Protein AF-A0A0F9JYA3-F1 (afdb_monomer)

Mean predicted aligned error: 16.41 Å

Radius of gyration: 24.9 Å; Cα contacts (8 Å, |Δi|>4): 54; chains: 1; bounding box: 70×39×46 Å

Nearest PDB structures (foldseek):
  1wgf-assembly1_A  TM=5.862E-01  e=3.627E-01  Mus musculus

Solvent-accessible surface area (backbone atoms only — not comparable to full-atom values): 6509 Å² total; per-residue (Å²): 134,85,58,67,65,61,57,50,51,54,52,50,55,48,49,56,63,75,59,60,69,82,72,75,81,75,68,86,71,80,72,68,93,75,75,83,70,73,77,74,74,56,46,20,67,58,35,45,52,50,47,52,48,55,49,45,42,54,50,18,60,75,70,76,44,83,54,80,52,71,71,59,58,60,70,66,46,65,74,76,75,49,54,69,70,56,50,49,53,30,36,53,39,1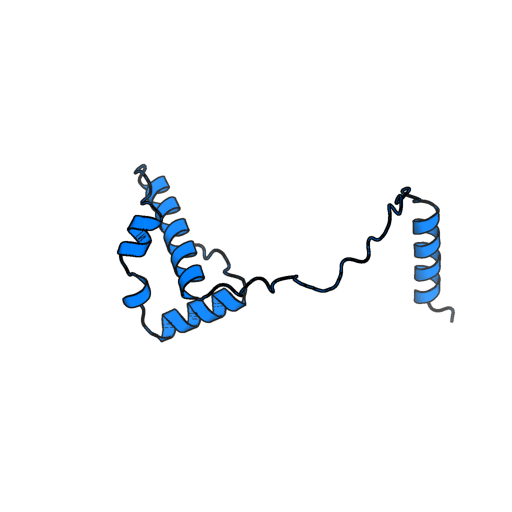3,74,74,65,43,72,83,70,80,83,128

InterPro domains:
  IPR036910 High mobility group box domain superfamily [G3DSA:1.10.30.10] (23-97)
  IPR036910 High mobility group box domain superfamily [SSF47095] (28-96)

pLDDT: mean 73.1, std 17.44, range [37.22, 92.44]

Sequence (104 aa):
MIDKANACQETFKRLLKTCAIDVSIKGRKKAEPSKLKRKRQMTGYNCFTRNLYDAEKNTANKEKRPPMTYSQLLKMKTWGTLSDKNKATWNDLAKQGCPITPIE

Structure (mmCIF, N/CA/C/O backbone):
data_AF-A0A0F9JYA3-F1
#
_entry.id   AF-A0A0F9JYA3-F1
#
loop_
_atom_site.group_PDB
_atom_site.id
_atom_site.type_symbol
_atom_site.label_atom_id
_atom_site.label_alt_id
_atom_site.label_comp_id
_atom_site.label_asym_id
_atom_site.label_entity_id
_atom_site.label_seq_id
_atom_site.pdbx_PDB_ins_code
_atom_site.Cartn_x
_atom_site.Cartn_y
_atom_site.Cartn_z
_atom_site.occupancy
_atom_site.B_iso_or_equiv
_atom_site.auth_seq_id
_atom_site.auth_comp_id
_atom_site.auth_asym_id
_atom_site.auth_atom_id
_atom_site.pdbx_PDB_model_num
ATOM 1 N N . MET A 1 1 ? 56.122 16.823 11.193 1.00 47.50 1 MET A N 1
ATOM 2 C CA . MET A 1 1 ? 54.730 17.174 11.547 1.00 47.50 1 MET A CA 1
ATOM 3 C C . MET A 1 1 ? 54.047 15.892 11.982 1.00 47.50 1 MET A C 1
ATOM 5 O O . MET A 1 1 ? 53.968 14.975 11.181 1.00 47.50 1 MET A O 1
ATOM 9 N N . ILE A 1 2 ? 53.703 15.769 13.264 1.00 52.28 2 ILE A N 1
ATOM 10 C CA . ILE A 1 2 ? 53.112 14.542 13.814 1.00 52.28 2 ILE A CA 1
ATOM 11 C C . ILE A 1 2 ? 51.643 14.510 13.394 1.00 52.28 2 ILE A C 1
ATOM 13 O O . ILE A 1 2 ? 50.874 15.408 13.739 1.00 52.28 2 ILE A O 1
ATOM 17 N N . ASP A 1 3 ? 51.299 13.503 12.599 1.00 58.34 3 ASP A N 1
ATOM 18 C CA . ASP A 1 3 ? 49.978 13.292 12.023 1.00 58.34 3 ASP A CA 1
ATOM 19 C C . ASP A 1 3 ? 48.902 13.276 13.116 1.00 58.34 3 ASP A C 1
ATOM 21 O O . AS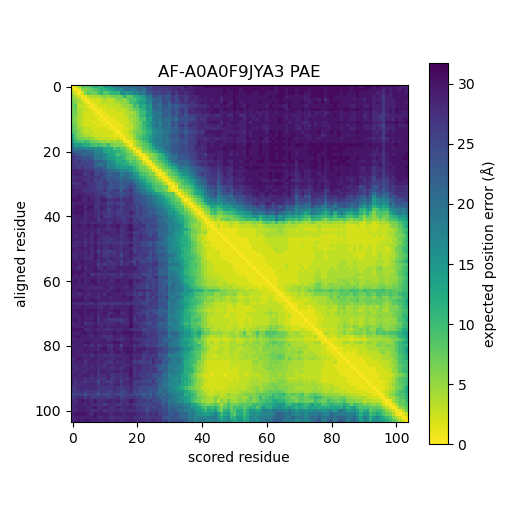P A 1 3 ? 48.855 12.374 13.959 1.00 58.34 3 ASP A O 1
ATOM 25 N N . LYS A 1 4 ? 48.019 14.281 13.110 1.00 59.88 4 LYS A N 1
ATOM 26 C CA . LYS A 1 4 ? 46.903 14.406 14.067 1.00 59.88 4 LYS A CA 1
ATOM 27 C C . LYS A 1 4 ? 46.0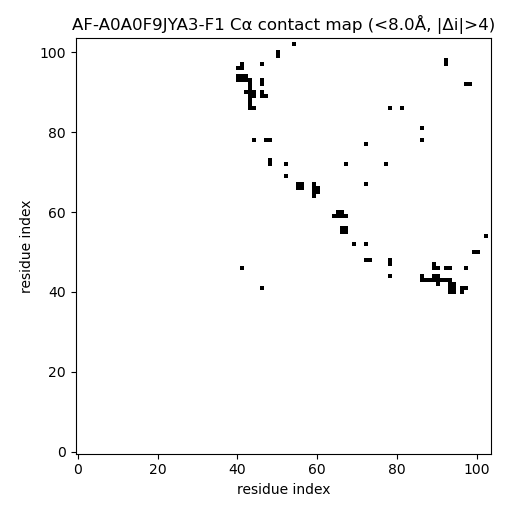19 13.147 14.086 1.00 59.88 4 LYS A C 1
ATOM 29 O O . LYS A 1 4 ? 45.407 12.842 15.108 1.00 59.88 4 LYS A O 1
ATOM 34 N N . ALA A 1 5 ? 46.003 12.387 12.989 1.00 63.16 5 ALA A N 1
ATOM 35 C CA . ALA A 1 5 ? 45.315 11.106 12.868 1.00 63.16 5 ALA A CA 1
ATOM 36 C C . ALA A 1 5 ? 45.888 10.017 13.797 1.00 63.16 5 ALA A C 1
ATOM 38 O O . ALA A 1 5 ? 45.124 9.298 14.444 1.00 63.16 5 ALA A O 1
ATOM 39 N N . ASN A 1 6 ? 47.216 9.938 13.936 1.00 62.81 6 ASN A N 1
ATOM 40 C CA . ASN A 1 6 ? 47.872 8.939 14.789 1.00 62.81 6 ASN A CA 1
ATOM 41 C C . ASN A 1 6 ? 47.636 9.226 16.276 1.00 62.81 6 ASN A C 1
ATOM 43 O O . ASN A 1 6 ? 47.365 8.312 17.054 1.00 62.81 6 ASN A O 1
ATOM 47 N N . ALA A 1 7 ? 47.641 10.505 16.662 1.00 67.81 7 ALA A N 1
ATOM 48 C CA . ALA A 1 7 ? 47.288 10.914 18.020 1.00 67.81 7 ALA A CA 1
ATOM 49 C C . ALA A 1 7 ? 45.828 10.557 18.366 1.00 67.81 7 ALA A C 1
ATOM 51 O O . ALA A 1 7 ? 45.536 10.100 19.474 1.00 67.81 7 ALA A O 1
ATOM 52 N N . CYS A 1 8 ? 44.907 10.700 17.408 1.00 67.31 8 CYS A N 1
ATOM 53 C CA . CYS A 1 8 ? 43.496 10.369 17.607 1.00 67.31 8 CYS A CA 1
ATOM 54 C C . CYS A 1 8 ? 43.275 8.852 17.778 1.00 67.31 8 CYS A C 1
ATOM 56 O O . CYS A 1 8 ? 42.564 8.431 18.693 1.00 67.31 8 CYS A O 1
ATOM 58 N N . GLN A 1 9 ? 43.950 8.021 16.973 1.00 70.38 9 GLN A N 1
ATOM 59 C CA . GLN A 1 9 ? 43.862 6.560 17.088 1.00 70.38 9 GLN A CA 1
ATOM 60 C C . GLN A 1 9 ? 44.386 6.025 18.424 1.00 70.38 9 GLN A C 1
ATOM 62 O O . GLN A 1 9 ? 43.750 5.162 19.031 1.00 70.38 9 GLN A O 1
ATOM 67 N N . GLU A 1 10 ? 45.518 6.534 18.910 1.00 73.06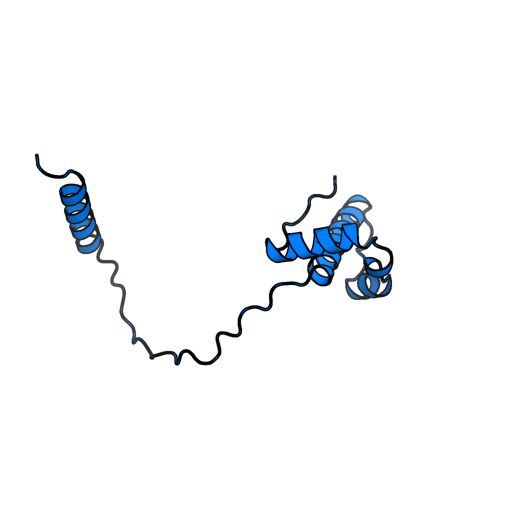 10 GLU A N 1
ATOM 68 C CA . GLU A 1 10 ? 46.078 6.091 20.193 1.00 73.06 10 GLU A CA 1
ATOM 69 C C . GLU A 1 10 ? 45.194 6.502 21.380 1.00 73.06 10 GLU A C 1
ATOM 71 O O . GLU A 1 10 ? 45.016 5.737 22.333 1.00 73.06 10 GLU A O 1
ATOM 76 N N . THR A 1 11 ? 44.545 7.665 21.286 1.00 70.31 11 THR A N 1
ATOM 77 C CA . THR A 1 11 ? 43.579 8.122 22.294 1.00 70.31 11 THR A CA 1
ATOM 78 C C . THR A 1 11 ? 42.329 7.237 22.311 1.00 70.31 11 THR A C 1
ATOM 80 O O . THR A 1 11 ? 41.865 6.846 23.382 1.00 70.31 11 THR A O 1
ATOM 83 N N . PHE A 1 12 ? 41.828 6.836 21.137 1.00 70.56 12 PHE A N 1
ATOM 84 C CA . PHE A 1 12 ? 40.692 5.918 21.014 1.00 70.56 12 PHE A CA 1
ATOM 85 C C . PHE A 1 12 ? 41.007 4.523 21.574 1.00 70.56 12 PHE A C 1
ATOM 87 O O . PHE A 1 12 ? 40.210 3.955 22.320 1.00 70.56 12 PHE A O 1
ATOM 94 N N . LYS A 1 13 ? 42.205 3.990 21.293 1.00 70.88 13 LYS A N 1
ATOM 95 C CA . LYS A 1 13 ? 42.661 2.712 21.865 1.00 70.88 13 LYS A CA 1
ATOM 96 C C . LYS A 1 13 ? 42.763 2.763 23.387 1.00 70.88 13 LYS A C 1
ATOM 98 O O . LYS A 1 13 ? 42.390 1.793 24.044 1.00 70.88 13 LYS A O 1
ATOM 103 N N . ARG A 1 14 ? 43.247 3.873 23.958 1.00 66.81 14 ARG A N 1
ATOM 104 C CA . ARG A 1 14 ? 43.266 4.062 25.416 1.00 66.81 14 ARG A CA 1
ATOM 105 C C . ARG A 1 14 ? 41.853 4.084 25.987 1.00 66.81 14 ARG A C 1
ATOM 107 O O . ARG A 1 14 ? 41.608 3.329 26.915 1.00 66.81 14 ARG A O 1
ATOM 114 N N . LEU A 1 15 ? 40.931 4.837 25.381 1.00 64.94 15 LEU A N 1
ATOM 115 C CA . LEU A 1 15 ? 39.514 4.893 25.770 1.00 64.94 15 LEU A CA 1
ATOM 116 C C . LEU A 1 15 ? 38.844 3.514 25.783 1.00 64.94 15 LEU A C 1
ATOM 118 O O . LEU A 1 15 ? 38.173 3.178 26.752 1.00 64.94 15 LEU A O 1
ATOM 122 N N . LEU A 1 16 ? 39.081 2.680 24.767 1.00 62.44 16 LEU A N 1
ATOM 123 C CA . LEU A 1 16 ? 38.576 1.300 24.736 1.00 62.44 16 LEU A CA 1
ATOM 124 C C . LEU A 1 16 ? 39.153 0.424 25.859 1.00 62.44 16 LEU A C 1
ATOM 126 O O . LEU A 1 16 ? 38.495 -0.509 26.309 1.00 62.44 16 LEU A O 1
ATOM 130 N N . LYS A 1 17 ? 40.378 0.715 26.311 1.00 61.56 17 LYS A N 1
ATOM 131 C CA . LYS A 1 17 ? 41.053 -0.014 27.391 1.00 61.56 17 LYS A CA 1
ATOM 132 C C . LYS A 1 17 ? 40.568 0.426 28.776 1.00 61.56 17 LYS A C 1
ATOM 134 O O . LYS A 1 17 ? 40.451 -0.416 29.659 1.00 61.56 17 LYS A O 1
ATOM 139 N N . THR A 1 18 ? 40.283 1.718 28.971 1.00 58.31 18 THR A N 1
ATOM 140 C CA . THR A 1 18 ? 39.727 2.254 30.228 1.00 58.31 18 THR A CA 1
ATOM 141 C C . THR A 1 18 ? 38.237 1.962 30.366 1.00 58.31 18 THR A C 1
ATOM 143 O O . THR A 1 18 ? 37.772 1.659 31.458 1.00 58.31 18 THR A O 1
ATOM 146 N N . CYS A 1 19 ? 37.486 1.994 29.264 1.00 52.84 19 CYS A N 1
ATOM 147 C CA . CYS A 1 19 ? 36.085 1.588 29.206 1.00 52.84 19 CYS A CA 1
ATOM 148 C C 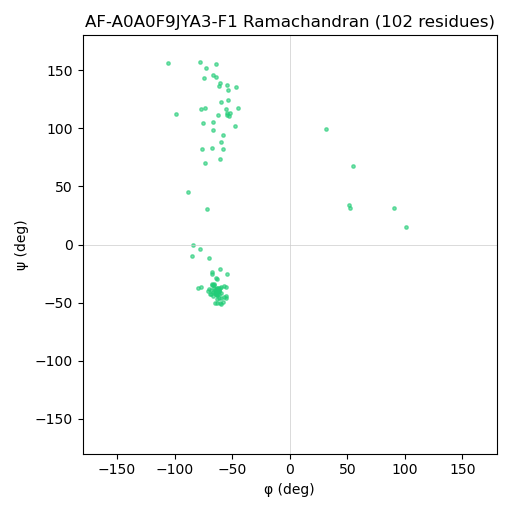. CYS A 1 19 ? 35.965 0.091 28.915 1.00 52.84 19 CYS A C 1
ATOM 150 O O . CYS A 1 19 ? 35.162 -0.285 28.063 1.00 52.84 19 CYS A O 1
ATOM 152 N N . ALA A 1 20 ? 36.759 -0.745 29.596 1.00 50.06 20 ALA A N 1
ATOM 153 C CA . ALA A 1 20 ? 36.603 -2.195 29.611 1.00 50.06 20 ALA A CA 1
ATOM 154 C C . ALA A 1 20 ? 35.224 -2.560 30.194 1.00 50.06 20 ALA A C 1
ATOM 156 O O . ALA A 1 20 ? 35.085 -3.022 31.320 1.00 50.06 20 ALA A O 1
ATOM 157 N N . ILE A 1 21 ? 34.183 -2.320 29.398 1.00 49.44 21 ILE A N 1
ATOM 158 C CA . ILE A 1 21 ? 32.973 -3.109 29.374 1.00 49.44 21 ILE A CA 1
ATOM 159 C C . ILE A 1 21 ? 33.504 -4.511 29.143 1.00 49.44 21 ILE A C 1
ATOM 161 O O . ILE A 1 21 ? 34.109 -4.793 28.106 1.00 49.44 21 ILE A O 1
ATOM 165 N N . ASP A 1 22 ? 33.362 -5.336 30.168 1.00 47.38 22 ASP A N 1
ATOM 166 C CA . ASP A 1 22 ? 33.588 -6.765 30.131 1.00 47.38 22 ASP A CA 1
ATOM 167 C C . ASP A 1 22 ? 32.665 -7.345 29.051 1.00 47.38 22 ASP A C 1
ATOM 169 O O . ASP A 1 22 ? 31.527 -7.754 29.289 1.00 47.38 22 ASP A O 1
ATOM 173 N N . VAL A 1 23 ? 33.107 -7.268 27.793 1.00 48.62 23 VAL A N 1
ATOM 174 C CA . VAL A 1 23 ? 32.462 -7.965 26.692 1.00 48.62 23 VAL A CA 1
ATOM 175 C C . VAL A 1 23 ? 32.899 -9.401 26.863 1.00 48.62 23 VAL A C 1
ATOM 177 O O . VAL A 1 23 ? 33.865 -9.853 26.253 1.00 48.62 23 VAL A O 1
ATOM 180 N N . SER A 1 24 ? 32.188 -10.097 27.747 1.00 42.84 24 SER A N 1
ATOM 181 C CA . SER A 1 24 ? 32.254 -11.535 27.914 1.00 42.84 24 SER A CA 1
ATOM 182 C C . SER A 1 24 ? 32.161 -12.158 26.520 1.00 42.84 24 SER A C 1
ATOM 184 O O . SER A 1 24 ? 31.092 -12.196 25.903 1.00 42.84 24 SER A O 1
ATOM 186 N N . ILE A 1 25 ? 33.304 -12.589 25.973 1.00 53.56 25 ILE A N 1
ATOM 187 C CA . ILE A 1 25 ? 33.389 -13.276 24.684 1.00 53.56 25 ILE A CA 1
ATOM 188 C C . ILE A 1 25 ? 32.855 -14.690 24.923 1.00 53.56 25 ILE A C 1
ATOM 190 O O . ILE A 1 25 ? 33.591 -15.675 24.949 1.00 53.56 25 ILE A O 1
ATOM 194 N N . LYS A 1 26 ? 31.542 -14.802 25.144 1.00 43.28 26 LYS A N 1
ATOM 195 C CA . LYS A 1 26 ? 30.836 -16.078 25.146 1.00 43.28 26 LYS A CA 1
ATOM 196 C C . LYS A 1 26 ? 30.890 -16.615 23.723 1.00 43.28 26 LYS A C 1
ATOM 198 O O . LYS A 1 26 ? 30.145 -16.177 22.856 1.00 43.28 26 LYS A O 1
ATOM 203 N N . GLY A 1 27 ? 31.838 -17.528 23.515 1.00 40.38 27 GLY A N 1
ATOM 204 C CA . GLY A 1 27 ? 31.913 -18.514 22.443 1.00 40.38 27 GLY A CA 1
ATOM 205 C C . GLY A 1 27 ? 31.307 -18.091 21.110 1.00 40.38 27 GLY A C 1
ATOM 206 O O . GLY A 1 27 ? 30.112 -18.271 20.879 1.00 40.38 27 GLY A O 1
ATOM 207 N N . ARG A 1 28 ? 32.158 -17.659 20.171 1.00 45.31 28 ARG A N 1
ATOM 208 C CA . ARG A 1 28 ? 31.827 -17.725 18.744 1.00 45.31 28 ARG A CA 1
ATOM 209 C C . ARG A 1 28 ? 31.584 -19.194 18.380 1.00 45.31 28 ARG A C 1
ATOM 211 O O . ARG A 1 28 ? 32.497 -19.890 17.943 1.00 45.31 28 ARG A O 1
ATOM 218 N N . LYS A 1 29 ? 30.343 -19.671 18.522 1.00 46.75 29 LYS A N 1
ATOM 219 C CA . LYS A 1 29 ? 29.853 -20.749 17.664 1.00 46.75 29 LYS A CA 1
ATOM 220 C C . LYS A 1 29 ? 30.061 -20.233 16.247 1.00 46.75 29 LYS A C 1
ATOM 222 O O . LYS A 1 29 ? 29.510 -19.193 15.890 1.00 46.75 29 LYS A O 1
ATOM 227 N N . LYS A 1 30 ? 30.917 -20.905 15.476 1.00 46.50 30 LYS A N 1
ATOM 228 C CA . LYS A 1 30 ? 31.006 -20.703 14.031 1.00 46.50 30 LYS A CA 1
ATOM 229 C C . LYS A 1 30 ? 29.608 -20.993 13.487 1.00 46.50 30 LYS A C 1
ATOM 231 O O . LYS A 1 30 ? 29.245 -22.150 13.318 1.00 46.50 30 LYS A O 1
ATOM 236 N N . ALA A 1 31 ? 28.794 -19.955 13.324 1.00 44.84 31 ALA A N 1
ATOM 237 C CA . ALA A 1 31 ? 27.596 -20.055 12.521 1.00 44.84 31 ALA A CA 1
ATOM 238 C C . ALA A 1 31 ? 28.097 -20.376 11.115 1.00 44.84 31 ALA A C 1
ATOM 240 O O . ALA A 1 31 ? 28.805 -19.568 10.512 1.00 44.84 31 ALA A O 1
ATOM 241 N N . GLU A 1 32 ? 27.821 -21.587 10.637 1.00 51.22 32 GLU A N 1
ATOM 242 C CA . GLU A 1 32 ? 27.955 -21.890 9.220 1.00 51.22 32 GLU A CA 1
ATOM 243 C C . GLU A 1 32 ? 27.282 -20.756 8.425 1.00 51.22 32 GLU A C 1
ATOM 245 O O . GLU A 1 32 ? 26.169 -20.348 8.774 1.00 51.22 32 GLU A O 1
ATOM 250 N N . PRO A 1 33 ? 27.887 -20.235 7.345 1.00 45.06 33 PRO A N 1
ATOM 251 C CA . PRO A 1 33 ? 27.238 -19.263 6.467 1.00 45.06 33 PRO A CA 1
ATOM 252 C C . PRO A 1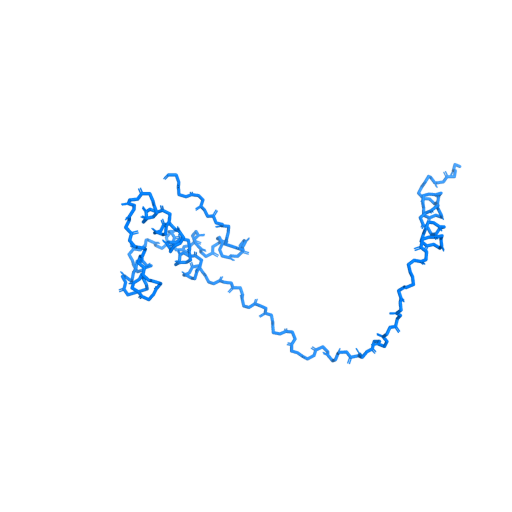 33 ? 26.130 -19.911 5.612 1.00 45.06 33 PRO A C 1
ATOM 254 O O . PRO A 1 33 ? 25.858 -19.489 4.490 1.00 45.06 33 PRO A O 1
ATOM 257 N N . SER A 1 34 ? 25.467 -20.949 6.121 1.00 49.59 34 SER A N 1
ATOM 258 C CA . SER A 1 34 ? 24.360 -21.629 5.478 1.00 49.59 34 SER A CA 1
ATOM 259 C C . SER A 1 34 ? 23.047 -21.091 6.068 1.00 49.59 34 SER A C 1
ATOM 261 O O . SER A 1 34 ? 22.683 -21.337 7.212 1.00 49.59 34 SER A O 1
ATOM 263 N N . LYS A 1 35 ? 22.283 -20.374 5.231 1.00 48.97 35 LYS A N 1
ATOM 264 C CA . LYS A 1 35 ? 20.864 -19.989 5.428 1.00 48.97 35 LYS A CA 1
ATOM 265 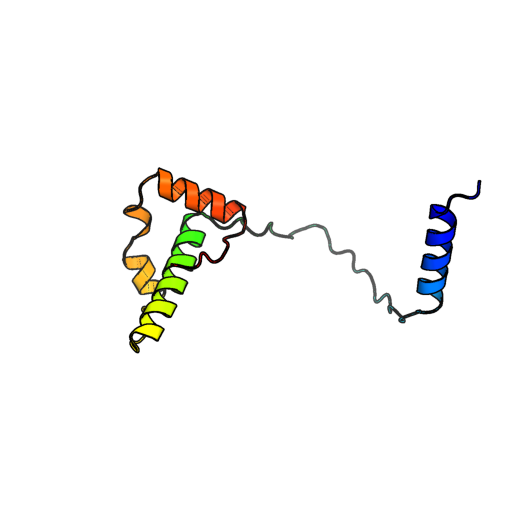C C . LYS A 1 35 ? 20.547 -18.654 6.121 1.00 48.97 35 LYS A C 1
ATOM 267 O O . LYS A 1 35 ? 19.436 -18.495 6.629 1.00 48.97 35 LYS A O 1
ATOM 272 N N . LEU A 1 36 ? 21.377 -17.617 5.979 1.00 47.28 36 LEU A N 1
ATOM 273 C CA . LEU A 1 36 ? 20.811 -16.258 5.902 1.00 47.28 36 LEU A CA 1
ATOM 274 C C . LEU A 1 36 ? 20.036 -16.166 4.580 1.00 47.28 36 LEU A C 1
ATOM 276 O O . LEU A 1 36 ? 20.565 -15.755 3.549 1.00 47.28 36 LEU A O 1
ATOM 280 N N . LYS A 1 37 ? 18.779 -16.638 4.583 1.00 45.66 37 LYS A N 1
ATOM 281 C CA . LYS A 1 37 ? 17.843 -16.412 3.478 1.00 45.66 37 LYS A CA 1
ATOM 282 C C . LYS A 1 37 ? 17.845 -14.904 3.245 1.00 45.66 37 LYS A C 1
ATOM 284 O O . LYS A 1 37 ? 17.388 -14.168 4.119 1.00 45.66 37 LYS A O 1
ATOM 289 N N . ARG A 1 38 ? 18.396 -14.445 2.112 1.00 51.78 38 ARG A N 1
ATOM 290 C CA . ARG A 1 38 ? 18.296 -13.040 1.691 1.00 51.78 38 ARG A CA 1
ATOM 291 C C . ARG A 1 38 ? 16.840 -12.640 1.905 1.00 51.78 38 ARG A C 1
ATOM 293 O O . ARG A 1 38 ? 15.961 -13.296 1.340 1.00 51.78 38 ARG A O 1
ATOM 300 N N . LYS A 1 39 ? 16.575 -11.658 2.779 1.00 56.84 39 LYS A N 1
ATOM 301 C CA . LYS A 1 39 ? 15.219 -11.123 2.952 1.00 56.84 39 LYS A CA 1
ATOM 302 C C . LYS A 1 39 ? 14.754 -10.770 1.545 1.00 56.84 39 LYS A C 1
ATOM 304 O O . LYS A 1 39 ? 15.391 -9.944 0.894 1.00 56.84 39 LYS A O 1
ATOM 309 N N . ARG A 1 40 ? 13.750 -11.493 1.032 1.00 61.22 40 ARG A N 1
ATOM 310 C CA . ARG A 1 40 ? 13.231 -11.247 -0.315 1.00 61.22 40 ARG A CA 1
ATOM 311 C C . ARG A 1 40 ? 12.872 -9.768 -0.363 1.00 61.22 40 ARG A C 1
ATOM 313 O O . ARG A 1 40 ? 12.147 -9.302 0.517 1.00 61.22 40 ARG A O 1
ATOM 320 N N . GLN A 1 41 ? 13.434 -9.047 -1.330 1.00 66.00 41 GLN A N 1
ATOM 321 C CA . GLN A 1 41 ? 13.038 -7.666 -1.567 1.00 66.00 41 GLN A CA 1
ATOM 322 C C . GLN A 1 41 ? 11.517 -7.645 -1.737 1.00 66.00 41 GLN A C 1
ATOM 324 O O . GLN A 1 41 ? 10.945 -8.526 -2.387 1.00 66.00 41 GLN A O 1
ATOM 329 N N . MET A 1 42 ? 10.863 -6.705 -1.059 1.00 75.81 42 MET A N 1
ATOM 330 C CA . MET A 1 42 ? 9.417 -6.553 -1.148 1.00 75.81 42 MET A CA 1
ATOM 331 C C . MET A 1 42 ? 9.059 -6.249 -2.609 1.00 75.81 42 MET A C 1
ATOM 333 O O . MET A 1 42 ? 9.782 -5.522 -3.283 1.00 75.81 42 MET A O 1
ATOM 337 N N . THR A 1 43 ? 7.987 -6.844 -3.130 1.00 87.19 43 THR A N 1
ATOM 338 C CA . THR A 1 43 ? 7.505 -6.534 -4.485 1.00 87.19 43 THR A CA 1
ATOM 339 C C . THR A 1 43 ? 6.748 -5.207 -4.477 1.00 87.19 43 THR A C 1
ATOM 341 O O . THR A 1 43 ? 6.199 -4.826 -3.440 1.00 87.19 43 THR A O 1
ATOM 344 N N . GLY A 1 44 ? 6.642 -4.528 -5.626 1.00 86.69 44 GLY A N 1
ATOM 345 C CA . GLY A 1 44 ? 5.820 -3.317 -5.741 1.00 86.69 44 GLY A CA 1
ATOM 346 C C . GLY A 1 44 ? 4.364 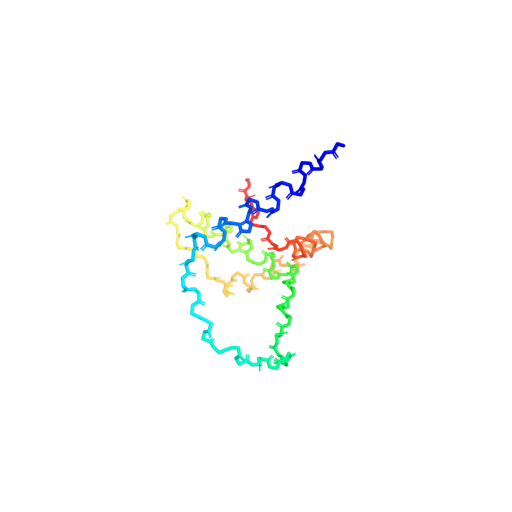-3.552 -5.351 1.00 86.69 44 GLY A C 1
ATOM 347 O O . GLY A 1 44 ? 3.779 -2.724 -4.664 1.00 86.69 44 GLY A O 1
ATOM 348 N N . TYR A 1 45 ? 3.821 -4.732 -5.663 1.00 89.38 45 TYR A N 1
ATOM 349 C CA . TYR A 1 45 ? 2.491 -5.146 -5.213 1.00 89.38 45 TYR A CA 1
ATOM 350 C C . TYR A 1 45 ? 2.351 -5.147 -3.684 1.00 89.38 45 TYR A C 1
ATOM 352 O O . TYR A 1 45 ? 1.411 -4.566 -3.143 1.00 89.38 45 TYR A O 1
ATOM 360 N N . ASN A 1 46 ? 3.295 -5.773 -2.973 1.00 88.62 46 ASN A N 1
ATOM 361 C CA . ASN A 1 46 ? 3.267 -5.818 -1.510 1.00 88.62 46 ASN A CA 1
ATOM 362 C C . ASN A 1 46 ? 3.454 -4.416 -0.913 1.00 88.62 46 ASN A C 1
ATOM 364 O O . ASN A 1 46 ? 2.800 -4.074 0.070 1.00 88.62 46 ASN A O 1
ATOM 368 N N . CYS A 1 47 ? 4.307 -3.604 -1.542 1.00 88.88 47 CYS A N 1
ATOM 369 C CA . CYS A 1 47 ? 4.551 -2.214 -1.177 1.00 88.88 47 CYS A CA 1
ATOM 370 C C . CYS A 1 47 ? 3.282 -1.362 -1.267 1.00 88.88 47 CYS A C 1
ATOM 372 O O . CYS A 1 47 ? 2.904 -0.684 -0.311 1.00 88.88 47 CYS A O 1
ATOM 374 N N . PHE A 1 48 ? 2.599 -1.458 -2.406 1.00 90.19 48 PHE A N 1
ATOM 375 C CA . PHE A 1 48 ? 1.348 -0.770 -2.681 1.00 90.19 48 PHE A CA 1
ATOM 376 C C . PHE A 1 48 ? 0.242 -1.222 -1.733 1.00 90.19 48 PHE A C 1
ATOM 378 O O . PHE A 1 48 ? -0.393 -0.396 -1.092 1.00 90.19 48 PHE A O 1
ATOM 385 N N . THR A 1 49 ? 0.041 -2.534 -1.592 1.00 89.31 49 THR A N 1
ATOM 386 C CA . THR A 1 49 ? -1.044 -3.085 -0.768 1.00 89.31 49 THR A CA 1
ATOM 387 C C . THR A 1 49 ? -0.877 -2.701 0.702 1.00 89.31 49 THR A C 1
ATOM 389 O O . THR A 1 49 ? -1.858 -2.419 1.386 1.00 89.31 49 THR A O 1
ATOM 392 N N . ARG A 1 50 ? 0.366 -2.664 1.199 1.00 87.81 50 ARG A N 1
ATOM 393 C CA . ARG A 1 50 ? 0.659 -2.201 2.558 1.00 87.81 50 ARG A CA 1
ATOM 394 C C . ARG A 1 50 ? 0.322 -0.719 2.731 1.00 87.81 50 ARG A C 1
ATOM 396 O O . ARG A 1 50 ? -0.409 -0.392 3.655 1.00 87.81 50 ARG A O 1
ATOM 403 N N . ASN A 1 51 ? 0.792 0.145 1.828 1.00 89.00 51 ASN A N 1
ATOM 404 C CA . ASN A 1 51 ? 0.485 1.577 1.889 1.00 89.00 51 ASN A CA 1
ATOM 405 C C . ASN A 1 51 ? -1.020 1.847 1.756 1.00 89.00 51 ASN A C 1
ATOM 407 O O . ASN A 1 51 ? -1.558 2.668 2.487 1.00 89.00 51 ASN A O 1
ATOM 411 N N . LEU A 1 52 ? -1.719 1.117 0.884 1.00 88.75 52 LEU A N 1
ATOM 412 C CA . LEU A 1 52 ? -3.168 1.233 0.722 1.00 88.75 52 LEU A CA 1
ATOM 413 C C . LEU A 1 52 ? -3.923 0.816 1.991 1.00 88.75 52 LEU A C 1
ATOM 415 O O . LEU A 1 52 ? -4.918 1.438 2.348 1.00 88.75 52 LEU A O 1
ATOM 419 N N . TYR A 1 53 ? -3.451 -0.218 2.687 1.00 89.38 53 TYR A N 1
ATOM 420 C CA . TYR A 1 53 ? -4.033 -0.637 3.959 1.00 89.38 53 TYR A CA 1
ATOM 421 C C . TYR A 1 53 ? -3.779 0.378 5.074 1.00 89.38 53 TYR A C 1
ATOM 423 O O . TYR A 1 53 ? -4.695 0.710 5.818 1.00 89.38 53 TYR A O 1
ATOM 431 N N . ASP A 1 54 ? -2.564 0.918 5.163 1.00 88.69 54 ASP A N 1
ATOM 432 C CA . ASP A 1 54 ? -2.250 1.973 6.128 1.00 88.69 54 ASP A CA 1
ATOM 433 C C . ASP A 1 54 ? -3.087 3.241 5.847 1.00 88.69 54 ASP A C 1
ATOM 435 O O . ASP A 1 54 ? -3.604 3.861 6.779 1.00 88.69 54 ASP A O 1
ATOM 439 N N . ALA A 1 55 ? -3.315 3.569 4.567 1.00 87.25 55 ALA A N 1
ATOM 440 C CA . ALA A 1 55 ? -4.215 4.639 4.137 1.00 87.25 55 ALA A CA 1
ATOM 441 C C . ALA A 1 55 ? -5.650 4.416 4.608 1.00 87.25 55 ALA A C 1
ATOM 443 O O . ALA A 1 55 ? -6.255 5.293 5.222 1.00 87.25 55 ALA A O 1
ATOM 444 N N . GLU A 1 56 ? -6.179 3.223 4.341 1.00 89.62 56 GLU A N 1
ATOM 445 C CA . GLU A 1 56 ? -7.531 2.838 4.719 1.00 89.62 56 GLU A CA 1
ATOM 446 C C . GLU A 1 56 ? -7.728 2.969 6.228 1.00 89.62 56 GLU A C 1
ATOM 448 O O . GLU A 1 56 ? -8.710 3.574 6.651 1.00 89.62 56 GLU A O 1
ATOM 453 N N . LYS A 1 57 ? -6.769 2.486 7.029 1.00 88.31 57 LYS A N 1
ATOM 454 C CA . LYS A 1 57 ? -6.837 2.573 8.490 1.00 88.31 57 LYS A CA 1
ATOM 455 C C . LYS A 1 57 ? -6.876 4.016 8.966 1.00 88.31 57 LYS A C 1
ATOM 457 O O . LYS A 1 57 ? -7.654 4.347 9.858 1.00 88.31 57 LYS A O 1
ATOM 462 N N . ASN A 1 58 ? -6.056 4.880 8.372 1.00 88.31 58 ASN A N 1
ATOM 463 C CA . ASN A 1 58 ? -6.040 6.299 8.710 1.00 88.31 58 ASN A CA 1
ATOM 464 C C . ASN A 1 58 ? -7.374 6.973 8.360 1.00 88.31 58 ASN A C 1
ATOM 466 O O . ASN A 1 58 ? -7.900 7.734 9.172 1.00 88.31 58 ASN A O 1
ATOM 470 N N . THR A 1 59 ? -7.954 6.663 7.200 1.00 88.56 59 THR A N 1
ATOM 471 C CA . THR A 1 59 ? -9.270 7.178 6.792 1.00 88.56 59 THR A CA 1
ATOM 472 C C . THR A 1 59 ? -10.389 6.643 7.682 1.00 88.56 59 THR A C 1
ATOM 474 O O . THR A 1 59 ? -11.206 7.420 8.163 1.00 88.56 59 THR A O 1
ATOM 477 N N . ALA A 1 60 ? -10.390 5.344 7.989 1.00 89.75 60 ALA A N 1
ATOM 478 C CA . ALA A 1 60 ? -11.370 4.725 8.875 1.00 89.75 60 ALA A CA 1
ATOM 479 C C . ALA A 1 60 ? -11.351 5.353 10.277 1.00 89.75 60 ALA A C 1
ATOM 481 O O . ALA A 1 60 ? -12.404 5.659 10.837 1.00 89.75 60 ALA A O 1
ATOM 482 N N . ASN A 1 61 ? -10.151 5.631 10.801 1.00 89.19 61 ASN A N 1
ATOM 483 C CA . ASN A 1 61 ? -9.970 6.338 12.066 1.00 89.19 61 ASN A CA 1
ATOM 484 C C . ASN A 1 61 ? -10.522 7.773 12.010 1.00 89.19 61 ASN A C 1
ATOM 486 O O . ASN A 1 61 ? -11.198 8.194 12.948 1.00 89.19 61 ASN A O 1
ATOM 490 N N . LYS A 1 62 ? -10.275 8.514 10.918 1.00 89.81 62 LYS A N 1
ATOM 491 C CA . LYS A 1 62 ? -10.829 9.868 10.710 1.00 89.81 62 LYS A CA 1
ATOM 492 C C . LYS A 1 62 ? -12.362 9.854 10.645 1.00 89.81 62 LYS A C 1
ATOM 494 O O . LYS A 1 62 ? -13.008 10.716 11.231 1.00 89.81 62 LYS A O 1
ATOM 499 N N . GLU A 1 63 ? -12.935 8.854 9.984 1.00 90.75 63 GLU A N 1
ATOM 500 C CA . GLU A 1 63 ? -14.382 8.680 9.796 1.00 90.75 63 GLU A CA 1
ATOM 501 C C . GLU A 1 63 ? -15.078 7.977 10.975 1.00 90.75 63 GLU A C 1
ATOM 503 O O . GLU A 1 63 ? -16.290 7.771 10.939 1.00 90.75 63 GLU A O 1
ATOM 508 N N . LYS A 1 64 ? -14.337 7.597 12.028 1.00 92.44 64 LYS A N 1
ATOM 509 C CA . LYS A 1 64 ? -14.835 6.821 13.182 1.00 92.44 64 LYS A CA 1
ATOM 510 C C . LYS A 1 64 ? -15.572 5.532 12.786 1.00 92.44 64 LYS A C 1
ATOM 512 O O . LYS A 1 64 ? -16.478 5.086 13.490 1.00 92.44 64 LYS A O 1
ATOM 517 N N . ARG A 1 65 ? -15.170 4.911 11.676 1.00 91.88 65 ARG A N 1
ATOM 518 C CA . ARG A 1 65 ? -15.686 3.613 11.220 1.00 91.88 65 ARG A CA 1
ATOM 519 C C . ARG A 1 65 ? -14.653 2.512 11.472 1.00 91.88 65 ARG A C 1
ATOM 521 O O . ARG A 1 65 ? -13.457 2.800 11.530 1.00 91.88 65 ARG A O 1
ATOM 528 N N . PRO A 1 66 ? -15.065 1.241 11.590 1.00 88.19 66 PRO A N 1
ATOM 529 C CA . PRO A 1 66 ? -14.108 0.146 11.639 1.00 88.19 66 PRO A CA 1
ATOM 530 C C . PRO A 1 66 ? -13.287 0.090 10.334 1.00 88.19 66 PRO A C 1
ATOM 532 O O . PRO A 1 66 ? -13.865 0.224 9.245 1.00 88.19 66 PRO A O 1
ATOM 535 N N . PRO A 1 67 ? -11.957 -0.103 10.421 1.00 88.50 67 PRO A N 1
ATOM 536 C CA . PRO A 1 67 ? -11.119 -0.279 9.246 1.00 88.50 67 PRO A CA 1
ATOM 537 C C . PRO A 1 67 ? -11.454 -1.589 8.537 1.00 88.50 67 PRO A C 1
ATOM 539 O O . PRO A 1 67 ? -11.792 -2.603 9.156 1.00 88.50 67 PRO A O 1
ATOM 542 N N . MET A 1 68 ? -11.339 -1.563 7.218 1.00 87.94 68 MET A N 1
ATOM 543 C CA . MET A 1 68 ? -11.462 -2.736 6.370 1.00 87.94 68 MET A CA 1
ATOM 544 C C . MET A 1 68 ? -10.336 -3.720 6.691 1.00 87.94 68 MET A C 1
ATOM 546 O O . MET A 1 68 ? -9.207 -3.334 6.972 1.00 87.94 68 MET A O 1
ATOM 550 N N . THR A 1 69 ? -10.612 -5.021 6.632 1.00 90.31 69 THR A N 1
ATOM 551 C CA . THR A 1 69 ? -9.562 -6.025 6.850 1.00 90.31 69 THR A CA 1
ATOM 552 C C . THR A 1 69 ? -8.606 -6.104 5.659 1.00 90.31 69 THR A C 1
ATOM 554 O O . THR A 1 69 ? -8.999 -5.929 4.505 1.00 90.31 69 THR A O 1
ATOM 557 N N . TYR A 1 70 ? -7.352 -6.486 5.916 1.00 86.94 70 TYR A N 1
ATOM 558 C CA . TYR A 1 70 ? -6.356 -6.685 4.856 1.00 86.94 70 TYR A CA 1
ATOM 559 C C . TYR A 1 70 ? -6.826 -7.676 3.771 1.00 86.94 70 TYR A C 1
ATOM 561 O O . TYR A 1 70 ? -6.596 -7.471 2.583 1.00 86.94 70 TYR A O 1
ATOM 569 N N . SER A 1 71 ? -7.553 -8.729 4.165 1.00 88.12 71 SER A N 1
ATOM 570 C CA . SER A 1 71 ? -8.129 -9.716 3.237 1.00 88.12 71 SER A CA 1
ATOM 571 C C . SER A 1 71 ? -9.188 -9.109 2.310 1.00 88.12 71 SER A C 1
ATOM 573 O O . SER A 1 71 ? -9.211 -9.409 1.117 1.00 88.12 71 SER A O 1
ATOM 575 N N . GLN A 1 72 ? -10.050 -8.229 2.828 1.00 89.62 72 GLN A N 1
ATOM 576 C CA . GLN A 1 72 ? -11.039 -7.518 2.011 1.00 89.62 72 GLN A CA 1
ATOM 577 C C . GLN A 1 72 ? -10.357 -6.575 1.014 1.00 89.62 72 GLN A C 1
ATOM 579 O O . GLN A 1 72 ? -10.712 -6.581 -0.162 1.00 89.62 72 GLN A O 1
ATOM 584 N N . LEU A 1 73 ? -9.319 -5.861 1.447 1.00 86.44 73 LEU A N 1
ATOM 585 C CA . LEU A 1 73 ? -8.549 -4.960 0.590 1.00 86.44 73 LEU A CA 1
ATOM 586 C C . LEU A 1 73 ? -7.849 -5.707 -0.559 1.00 86.44 73 LEU A C 1
ATOM 588 O O . LEU A 1 73 ? -7.900 -5.269 -1.706 1.00 86.44 73 LEU A O 1
ATOM 592 N N . LEU A 1 74 ? -7.282 -6.888 -0.291 1.00 86.44 74 LEU A N 1
ATOM 593 C CA . LEU A 1 74 ? -6.717 -7.762 -1.329 1.00 86.44 74 LEU A CA 1
ATOM 594 C C . LEU A 1 74 ? -7.768 -8.214 -2.360 1.00 86.44 74 LEU A C 1
ATOM 596 O O . LEU A 1 74 ? -7.475 -8.296 -3.555 1.00 86.44 74 LEU A O 1
ATOM 600 N N . LYS A 1 75 ? -9.004 -8.489 -1.920 1.00 88.62 75 LYS A N 1
ATOM 601 C CA . LYS A 1 75 ? -10.104 -8.905 -2.809 1.00 88.62 75 LYS A CA 1
ATOM 602 C C . LYS A 1 75 ? -10.556 -7.799 -3.763 1.00 88.62 75 LYS A C 1
ATOM 604 O O . LYS A 1 75 ? -11.071 -8.123 -4.829 1.00 88.62 75 LYS A O 1
ATOM 609 N N . MET A 1 76 ? -10.320 -6.527 -3.432 1.00 85.12 76 MET A N 1
ATOM 610 C CA . MET A 1 76 ? -10.659 -5.394 -4.304 1.00 85.12 76 MET A CA 1
ATOM 611 C C . MET A 1 76 ? -9.777 -5.306 -5.559 1.00 85.12 76 MET A C 1
ATOM 613 O O . MET A 1 76 ? -10.102 -4.552 -6.470 1.00 85.12 76 MET A O 1
ATOM 617 N N . LYS A 1 77 ? -8.676 -6.073 -5.635 1.00 81.56 77 LYS A N 1
ATOM 618 C CA . LYS A 1 77 ? -7.780 -6.146 -6.808 1.00 81.56 77 LYS A CA 1
ATOM 619 C C . LYS A 1 77 ? -7.309 -4.772 -7.322 1.00 81.56 77 LYS A C 1
ATOM 621 O O . LYS A 1 77 ? -7.043 -4.609 -8.511 1.00 81.56 77 LYS A O 1
ATOM 626 N N . THR A 1 78 ? -7.121 -3.808 -6.423 1.00 84.00 78 THR A N 1
ATOM 627 C CA . THR A 1 78 ? -6.744 -2.415 -6.737 1.00 84.00 78 THR A CA 1
ATOM 628 C C . THR A 1 78 ? -5.400 -2.281 -7.455 1.00 84.00 78 THR A C 1
ATOM 630 O O . THR A 1 78 ? -5.155 -1.304 -8.150 1.00 84.00 78 THR A O 1
ATOM 633 N N . TRP A 1 79 ? -4.520 -3.279 -7.358 1.00 85.31 79 TRP A N 1
ATOM 634 C CA . TRP A 1 79 ? -3.286 -3.305 -8.148 1.00 85.31 79 TRP A CA 1
ATOM 635 C C . TRP A 1 79 ? -3.539 -3.468 -9.653 1.00 85.31 79 TRP A C 1
ATOM 637 O O . TRP A 1 79 ? -2.810 -2.909 -10.472 1.00 85.31 79 TRP A O 1
ATOM 647 N N . GLY A 1 80 ? -4.566 -4.237 -10.028 1.00 86.81 80 GLY A N 1
ATOM 648 C CA . GLY A 1 80 ? -4.904 -4.497 -11.428 1.00 86.81 80 GLY A CA 1
ATOM 649 C C . GLY A 1 80 ? -5.408 -3.256 -12.161 1.00 86.81 80 GLY A C 1
ATOM 650 O O . GLY A 1 80 ? -5.238 -3.163 -13.371 1.00 86.81 80 GLY A O 1
ATOM 651 N N . THR A 1 81 ? -5.966 -2.290 -11.430 1.00 87.69 81 THR A N 1
ATOM 652 C CA . THR A 1 81 ? -6.503 -1.039 -11.981 1.00 87.69 81 THR A CA 1
ATOM 653 C C . THR A 1 81 ? -5.440 0.046 -12.162 1.00 87.69 81 THR A C 1
ATOM 655 O O . THR A 1 81 ? -5.719 1.080 -12.761 1.00 87.69 81 THR A O 1
ATOM 658 N N . LEU A 1 82 ? -4.223 -0.152 -11.643 1.00 86.31 82 LEU A N 1
ATOM 659 C CA . LEU A 1 82 ? -3.127 0.795 -11.832 1.00 86.31 82 LEU A CA 1
ATOM 660 C C . LEU A 1 82 ? -2.566 0.712 -13.255 1.00 86.31 82 LEU A C 1
ATOM 662 O O . LEU A 1 82 ? -2.395 -0.375 -13.812 1.00 86.31 82 LEU A O 1
ATOM 666 N N . SER A 1 83 ? -2.186 1.868 -13.800 1.00 90.56 83 SER A N 1
ATOM 667 C CA . SER A 1 83 ? -1.371 1.934 -15.011 1.00 90.56 83 SER A CA 1
ATOM 668 C C . SER A 1 83 ? 0.011 1.324 -14.769 1.00 90.56 83 SER A C 1
ATOM 670 O O . SER A 1 83 ? 0.525 1.316 -13.645 1.00 90.56 83 SER A O 1
ATOM 672 N N . ASP A 1 84 ? 0.658 0.850 -15.830 1.00 90.56 84 ASP A N 1
ATOM 673 C CA . ASP A 1 84 ? 1.981 0.231 -15.707 1.00 90.56 84 ASP A CA 1
ATOM 674 C C . ASP A 1 84 ? 3.049 1.220 -15.228 1.00 90.56 84 ASP A C 1
ATOM 676 O O . ASP A 1 84 ? 3.949 0.838 -14.481 1.00 90.56 84 ASP A O 1
ATOM 680 N N . LYS A 1 85 ? 2.885 2.514 -15.540 1.00 88.12 85 LYS A N 1
ATOM 681 C CA . LYS A 1 85 ? 3.717 3.595 -14.993 1.00 88.12 85 LYS A CA 1
ATOM 682 C C . LYS A 1 85 ? 3.624 3.658 -13.465 1.00 88.12 85 LYS A C 1
ATOM 684 O O . LYS A 1 85 ? 4.651 3.700 -12.795 1.00 88.12 85 LYS A O 1
ATOM 689 N N . ASN A 1 86 ? 2.416 3.582 -12.908 1.00 86.94 86 ASN A N 1
ATOM 690 C CA . ASN A 1 86 ? 2.221 3.599 -11.456 1.00 86.94 86 ASN A CA 1
ATOM 691 C C . ASN A 1 86 ? 2.763 2.320 -10.805 1.00 86.94 86 ASN A C 1
ATOM 693 O O . ASN A 1 86 ? 3.394 2.377 -9.750 1.00 86.94 86 ASN A O 1
ATOM 697 N N . LYS A 1 87 ? 2.576 1.157 -11.443 1.00 89.12 87 LYS A N 1
ATOM 698 C CA . LYS A 1 87 ? 3.162 -0.108 -10.969 1.00 89.12 87 LYS A CA 1
ATOM 699 C C . LYS A 1 87 ? 4.691 -0.053 -10.952 1.00 89.12 87 LYS A C 1
ATOM 701 O O . LYS A 1 87 ? 5.301 -0.565 -10.014 1.00 89.12 87 LYS A O 1
ATOM 706 N N . ALA A 1 88 ? 5.310 0.577 -11.954 1.00 89.25 88 ALA A N 1
ATOM 707 C CA . ALA A 1 88 ? 6.754 0.789 -12.003 1.00 89.25 88 ALA A CA 1
ATOM 708 C C . ALA A 1 88 ? 7.232 1.651 -10.825 1.00 89.25 88 ALA A C 1
ATOM 710 O O . ALA A 1 88 ? 8.145 1.236 -10.114 1.00 89.25 88 ALA A O 1
ATOM 711 N N . THR A 1 89 ? 6.543 2.759 -10.531 1.00 89.50 89 THR A N 1
ATOM 712 C CA . THR A 1 89 ? 6.832 3.590 -9.351 1.00 89.50 89 THR A CA 1
ATOM 713 C C . THR A 1 89 ? 6.779 2.778 -8.058 1.00 89.50 89 THR A C 1
ATOM 715 O O . THR A 1 89 ? 7.707 2.839 -7.257 1.00 89.50 89 THR A O 1
ATOM 718 N N . TRP A 1 90 ? 5.750 1.948 -7.864 1.00 89.75 90 TRP A N 1
ATOM 719 C CA . TRP A 1 90 ? 5.656 1.092 -6.678 1.00 89.75 90 TRP A CA 1
ATOM 720 C C . TRP A 1 90 ? 6.751 0.026 -6.610 1.00 89.75 90 TRP A C 1
ATOM 722 O O . TRP A 1 90 ? 7.231 -0.281 -5.521 1.00 89.75 90 TRP A O 1
ATOM 732 N N . ASN A 1 91 ? 7.177 -0.528 -7.747 1.00 90.12 91 ASN A N 1
ATOM 733 C CA . ASN A 1 91 ? 8.319 -1.442 -7.791 1.00 90.12 91 ASN A CA 1
ATOM 734 C C . ASN A 1 91 ? 9.623 -0.738 -7.395 1.00 90.12 91 ASN A C 1
ATOM 736 O O . ASN A 1 91 ? 10.429 -1.323 -6.673 1.00 90.12 91 ASN A O 1
ATOM 740 N N . ASP A 1 92 ? 9.822 0.510 -7.815 1.00 88.31 92 ASP A N 1
ATOM 741 C CA . ASP A 1 92 ? 11.001 1.287 -7.434 1.00 88.31 92 ASP A CA 1
ATOM 742 C C . ASP A 1 92 ? 10.964 1.709 -5.962 1.00 88.31 92 ASP A C 1
ATOM 744 O O . ASP A 1 92 ? 11.969 1.567 -5.263 1.00 88.31 92 ASP A O 1
ATOM 748 N N . LEU A 1 93 ? 9.798 2.101 -5.439 1.00 86.25 93 LEU A N 1
ATOM 749 C CA . LEU A 1 93 ? 9.602 2.329 -4.003 1.00 86.25 93 LEU A CA 1
ATOM 750 C C . LEU A 1 93 ? 9.874 1.061 -3.186 1.00 86.25 93 LEU A C 1
ATOM 752 O O . LEU A 1 93 ? 10.453 1.128 -2.101 1.00 86.25 93 LEU A O 1
ATOM 756 N N . ALA A 1 94 ? 9.521 -0.111 -3.715 1.00 87.75 94 ALA A N 1
ATOM 757 C CA . ALA A 1 94 ? 9.789 -1.376 -3.046 1.00 87.75 94 ALA A CA 1
ATOM 758 C C . ALA A 1 94 ? 11.284 -1.707 -2.964 1.00 87.75 94 ALA A C 1
ATOM 760 O O . ALA A 1 94 ? 11.741 -2.219 -1.938 1.00 87.75 94 ALA A O 1
ATOM 761 N N . LYS A 1 95 ? 12.067 -1.335 -3.986 1.00 85.19 95 LYS A N 1
ATOM 762 C CA . LYS A 1 95 ? 13.538 -1.421 -3.948 1.00 85.19 95 LYS A CA 1
ATOM 763 C C . LYS A 1 95 ? 14.143 -0.473 -2.909 1.00 85.19 95 LYS A C 1
ATOM 765 O O . LYS A 1 95 ? 15.134 -0.832 -2.281 1.00 85.19 95 LYS A O 1
ATOM 770 N N . GLN A 1 96 ? 13.533 0.695 -2.702 1.00 81.06 96 GLN A N 1
ATOM 771 C CA . GLN A 1 96 ? 13.952 1.690 -1.704 1.00 81.06 96 GLN A CA 1
ATOM 772 C C . GLN A 1 96 ? 13.525 1.339 -0.266 1.00 81.06 96 GLN A C 1
ATOM 774 O O . GLN A 1 96 ? 13.894 2.038 0.672 1.00 81.06 96 GLN A O 1
ATOM 779 N N . GLY A 1 97 ? 12.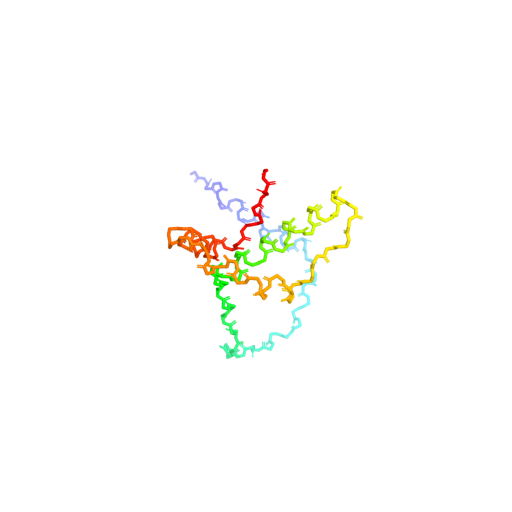776 0.247 -0.070 1.00 79.38 97 GLY A N 1
ATOM 780 C CA . GLY A 1 97 ? 12.359 -0.226 1.252 1.00 79.38 97 GLY A CA 1
ATOM 781 C C . GLY A 1 97 ? 10.923 0.125 1.646 1.00 79.38 97 GLY A C 1
ATOM 782 O O . GLY A 1 97 ? 10.581 -0.030 2.816 1.00 79.38 97 GLY A O 1
ATOM 783 N N . CYS A 1 98 ? 10.078 0.531 0.693 1.00 79.06 98 CYS A N 1
ATOM 784 C CA . CYS A 1 98 ? 8.678 0.904 0.918 1.00 79.06 98 CYS A CA 1
ATOM 785 C C . CYS A 1 98 ? 8.516 1.988 1.987 1.00 79.06 98 CYS A C 1
ATOM 787 O O . CYS A 1 98 ? 7.977 1.694 3.061 1.00 79.06 98 CYS A O 1
ATOM 789 N N . PRO A 1 99 ? 8.972 3.227 1.714 1.00 70.44 99 PRO A N 1
ATOM 790 C CA . PRO A 1 99 ? 8.653 4.341 2.594 1.00 70.44 99 PRO A CA 1
ATOM 791 C C . PRO A 1 99 ? 7.131 4.420 2.751 1.00 70.44 99 PRO A C 1
ATOM 793 O O . PRO A 1 99 ? 6.389 4.210 1.788 1.00 70.44 99 PRO A O 1
ATOM 796 N N . ILE A 1 100 ? 6.675 4.656 3.980 1.00 64.38 100 ILE A N 1
ATOM 797 C CA . ILE A 1 100 ? 5.263 4.915 4.255 1.00 64.38 100 ILE A CA 1
ATOM 798 C C . ILE A 1 100 ? 4.973 6.249 3.580 1.00 64.38 100 ILE A C 1
ATOM 800 O O . ILE A 1 100 ? 5.466 7.281 4.034 1.00 64.38 100 ILE A O 1
ATOM 804 N N . THR A 1 101 ? 4.269 6.227 2.452 1.00 59.12 101 THR A N 1
ATOM 805 C CA . THR A 1 101 ? 3.911 7.462 1.762 1.00 59.12 101 THR A CA 1
ATOM 806 C C . THR A 1 101 ? 2.804 8.127 2.572 1.00 59.12 101 THR A C 1
ATOM 808 O O . THR A 1 101 ? 1.745 7.507 2.723 1.00 59.12 101 THR A O 1
ATOM 811 N N . PRO A 1 102 ? 3.009 9.339 3.119 1.00 43.88 102 PRO A N 1
ATOM 812 C CA . PRO A 1 102 ? 1.897 10.101 3.655 1.00 43.88 102 PRO A CA 1
ATOM 813 C C . PRO A 1 102 ? 0.914 10.330 2.504 1.00 43.88 102 PRO A C 1
ATOM 815 O O . PRO A 1 102 ? 1.295 10.816 1.442 1.00 43.88 102 PRO A O 1
ATOM 818 N N . ILE A 1 103 ? -0.327 9.889 2.689 1.00 49.00 103 ILE A N 1
ATOM 819 C CA . ILE A 1 103 ? -1.420 10.305 1.817 1.00 49.00 103 ILE A CA 1
ATOM 820 C C . ILE A 1 103 ? -1.737 11.735 2.249 1.00 49.00 103 ILE A C 1
ATOM 822 O O . ILE A 1 103 ? -2.258 11.921 3.352 1.00 49.00 103 ILE A O 1
ATOM 826 N N . GLU A 1 104 ? -1.316 12.711 1.442 1.00 37.22 104 GLU A N 1
ATOM 827 C CA . GLU A 1 104 ? -1.864 14.075 1.490 1.00 37.22 104 GLU A CA 1
ATOM 828 C C . GLU A 1 104 ? -3.358 14.059 1.152 1.00 37.22 104 GLU A C 1
ATOM 830 O O . GLU A 1 104 ? -3.744 13.351 0.191 1.00 37.22 104 GLU A O 1
#

Foldseek 3Di:
DPPPVVVVVVVVVVVCVVPPPVPPPPDDPPPDPPDPPPPPQDALVNLVLVLVQVVQCVVCVVVVHDGDDSVVSVVVVVVVVDDVVVNVVSRVCSVVPNDNDPDD

Organism: NCBI:txid412755

Secondary structure (DSSP, 8-state):
---HHHHHHHHHHHHHHHT-------------S------PPPPHHHHHHHHHHHHHHHHHHHTTSPPPPHHHHHHTTTTTTS-HHHHHHHHHHHHTT-------